Protein AF-A0A8B7P317-F1 (afdb_monomer_lite)

Structure (mmCIF, N/CA/C/O backbone):
data_AF-A0A8B7P317-F1
#
_entry.id   AF-A0A8B7P317-F1
#
loop_
_atom_site.group_PDB
_atom_site.id
_atom_site.type_symbol
_atom_site.label_atom_id
_atom_site.label_alt_id
_atom_site.label_comp_id
_atom_site.label_asym_id
_atom_site.label_entity_id
_atom_site.label_seq_id
_atom_site.pdbx_PDB_ins_code
_atom_site.Cartn_x
_atom_site.Cartn_y
_atom_site.Cartn_z
_atom_site.occupancy
_atom_site.B_iso_or_equiv
_atom_site.auth_seq_id
_atom_site.auth_comp_id
_atom_site.auth_asym_id
_atom_site.auth_atom_id
_atom_site.pdbx_PDB_model_num
ATOM 1 N N . MET A 1 1 ? 1.969 -11.060 16.846 1.00 71.38 1 MET A N 1
ATOM 2 C CA . MET A 1 1 ? 0.753 -10.680 16.097 1.00 71.38 1 MET A CA 1
ATOM 3 C C . MET A 1 1 ? 0.681 -9.164 16.066 1.00 71.38 1 MET A C 1
ATOM 5 O O . MET A 1 1 ? 0.657 -8.564 17.137 1.00 71.38 1 MET A O 1
ATOM 9 N N . VAL A 1 2 ? 0.717 -8.552 14.884 1.00 83.19 2 VAL A N 1
ATOM 10 C CA . VAL A 1 2 ? 0.526 -7.101 14.739 1.00 83.19 2 VAL A CA 1
ATOM 11 C C . VAL A 1 2 ? -0.939 -6.782 15.064 1.00 83.19 2 VAL A C 1
ATOM 13 O O . VAL A 1 2 ? -1.824 -7.487 14.592 1.00 83.19 2 VAL A O 1
ATOM 16 N N . ARG A 1 3 ? -1.197 -5.788 15.927 1.00 88.12 3 ARG A N 1
ATOM 17 C CA . ARG A 1 3 ? -2.555 -5.414 16.391 1.00 88.12 3 ARG A CA 1
ATOM 18 C C . ARG A 1 3 ? -3.038 -4.056 15.872 1.00 88.12 3 ARG A C 1
ATOM 20 O O . ARG A 1 3 ? -3.975 -3.486 16.418 1.00 88.12 3 ARG A O 1
ATOM 27 N N . CYS A 1 4 ? -2.382 -3.522 14.851 1.00 92.38 4 CYS A N 1
ATOM 28 C CA . CYS A 1 4 ? -2.776 -2.287 14.187 1.00 92.38 4 CYS A CA 1
ATOM 29 C C . CYS A 1 4 ? -3.234 -2.576 12.759 1.00 92.38 4 CYS A C 1
ATOM 31 O O . CYS A 1 4 ? -2.941 -3.639 12.210 1.00 92.38 4 CYS A O 1
ATOM 33 N N . ASN A 1 5 ? -3.934 -1.610 12.167 1.00 95.19 5 ASN A N 1
ATOM 34 C CA . ASN A 1 5 ? -4.228 -1.653 10.745 1.00 95.19 5 ASN A CA 1
ATOM 35 C C . ASN A 1 5 ? -2.941 -1.424 9.944 1.00 95.19 5 ASN A C 1
ATOM 37 O O . ASN A 1 5 ? -2.123 -0.572 10.301 1.00 95.19 5 ASN A O 1
ATOM 41 N N . VAL A 1 6 ? -2.765 -2.193 8.872 1.00 96.75 6 VAL A N 1
ATOM 42 C CA . VAL A 1 6 ? -1.549 -2.213 8.054 1.00 96.75 6 VAL A CA 1
ATOM 43 C C . VAL A 1 6 ? -1.900 -1.874 6.612 1.00 96.75 6 VAL A C 1
ATOM 45 O O . VAL A 1 6 ? -2.787 -2.480 6.016 1.00 96.75 6 VAL A O 1
ATOM 48 N N . LEU A 1 7 ? -1.162 -0.925 6.042 1.00 96.81 7 LEU A N 1
ATOM 49 C CA . LEU A 1 7 ? -1.144 -0.655 4.610 1.00 96.81 7 LEU A CA 1
ATOM 50 C C . LEU A 1 7 ? 0.185 -1.167 4.045 1.00 96.81 7 LEU A C 1
ATOM 52 O O . LEU A 1 7 ? 1.232 -0.569 4.280 1.00 96.81 7 LEU A O 1
ATOM 56 N N . ASN A 1 8 ? 0.145 -2.291 3.336 1.00 96.25 8 ASN A N 1
ATOM 57 C CA . ASN A 1 8 ? 1.313 -2.948 2.758 1.00 96.25 8 ASN A CA 1
ATOM 58 C C . ASN A 1 8 ? 1.395 -2.618 1.258 1.00 96.25 8 ASN A C 1
ATOM 60 O O . ASN A 1 8 ? 0.532 -3.018 0.478 1.00 96.25 8 ASN A O 1
ATOM 64 N N . ILE A 1 9 ? 2.409 -1.853 0.854 1.00 96.62 9 ILE A N 1
ATOM 65 C CA . ILE A 1 9 ? 2.546 -1.331 -0.512 1.00 96.62 9 ILE A CA 1
ATOM 66 C C . ILE A 1 9 ? 3.818 -1.887 -1.138 1.00 96.62 9 ILE A C 1
ATOM 68 O O . ILE A 1 9 ? 4.878 -1.861 -0.518 1.00 96.62 9 ILE A O 1
ATOM 72 N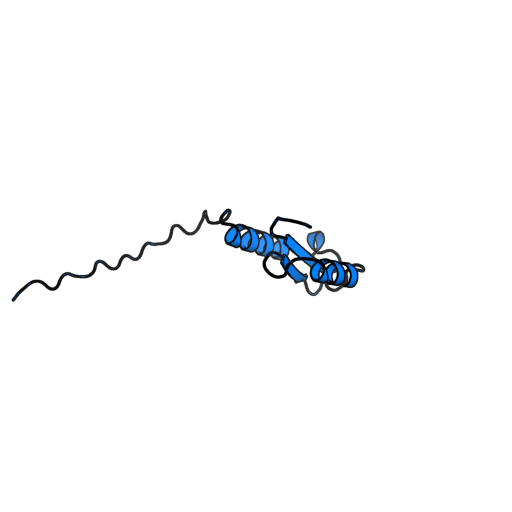 N . THR A 1 10 ? 3.728 -2.309 -2.396 1.00 97.25 10 THR A N 1
ATOM 73 C CA . THR A 1 10 ? 4.893 -2.652 -3.218 1.00 97.25 10 THR A CA 1
ATOM 74 C C . THR A 1 10 ? 4.777 -2.056 -4.623 1.00 97.25 10 THR A C 1
ATOM 76 O O . THR A 1 10 ? 3.695 -1.629 -5.038 1.00 97.25 10 THR A O 1
ATOM 79 N N . SER A 1 11 ? 5.885 -2.003 -5.361 1.00 96.94 11 SER A N 1
ATOM 80 C CA . SER A 1 11 ? 5.893 -1.661 -6.788 1.00 96.94 11 SER A CA 1
ATOM 81 C C . SER A 1 11 ? 5.885 -2.917 -7.655 1.00 96.94 11 SER A C 1
ATOM 83 O O . SER A 1 11 ? 6.234 -4.006 -7.205 1.00 96.94 11 SER A O 1
ATOM 85 N N . ASN A 1 12 ? 5.504 -2.778 -8.922 1.00 95.62 12 ASN A N 1
ATOM 86 C CA . ASN A 1 12 ? 5.457 -3.898 -9.857 1.00 95.62 12 ASN A CA 1
ATOM 87 C C . ASN A 1 12 ? 6.838 -4.467 -10.210 1.00 95.62 12 ASN A C 1
ATOM 89 O O . ASN A 1 12 ? 6.930 -5.660 -10.480 1.00 95.62 12 ASN A O 1
ATOM 93 N N . TYR A 1 13 ? 7.888 -3.639 -10.182 1.00 96.19 13 TYR A N 1
ATOM 94 C CA . TYR A 1 13 ? 9.263 -4.052 -10.482 1.00 96.19 13 TYR A CA 1
ATOM 95 C C . TYR A 1 13 ? 10.151 -4.162 -9.227 1.00 96.19 13 TYR A C 1
ATOM 97 O O . TYR A 1 13 ? 11.372 -4.246 -9.349 1.00 96.19 13 TYR A O 1
ATOM 105 N N . SER A 1 14 ? 9.571 -4.154 -8.017 1.00 95.19 14 SER A N 1
ATOM 106 C CA . SER A 1 14 ? 10.341 -4.369 -6.785 1.00 95.19 14 SER A CA 1
ATOM 107 C C . SER A 1 14 ? 10.852 -5.813 -6.711 1.00 95.19 14 SER A C 1
ATOM 109 O O . SER A 1 14 ? 10.080 -6.742 -6.956 1.00 95.19 14 SER A O 1
ATOM 111 N N . PRO A 1 15 ? 12.099 -6.046 -6.268 1.00 95.19 15 PRO A N 1
ATOM 112 C CA . PRO A 1 15 ? 12.572 -7.397 -5.964 1.00 95.19 15 PRO A CA 1
ATOM 113 C C . PRO A 1 15 ? 11.836 -8.037 -4.772 1.00 95.19 15 PRO A C 1
ATOM 115 O O . PRO A 1 15 ? 11.937 -9.241 -4.574 1.00 95.19 15 PRO A O 1
ATOM 118 N N . HIS A 1 16 ? 11.087 -7.253 -3.988 1.00 95.81 16 HIS A N 1
ATOM 119 C CA . HIS A 1 16 ? 10.429 -7.693 -2.755 1.00 95.81 16 HIS A CA 1
ATOM 120 C C . HIS A 1 16 ? 8.927 -7.959 -2.916 1.00 95.81 16 HIS A C 1
ATOM 122 O O . HIS A 1 16 ? 8.213 -8.062 -1.919 1.00 9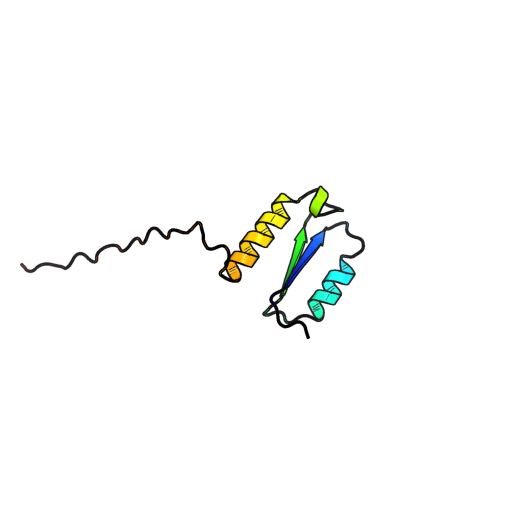5.81 16 HIS A O 1
ATOM 128 N N . VAL A 1 17 ? 8.399 -8.048 -4.143 1.00 96.31 17 VAL A N 1
ATOM 129 C CA . VAL A 1 17 ?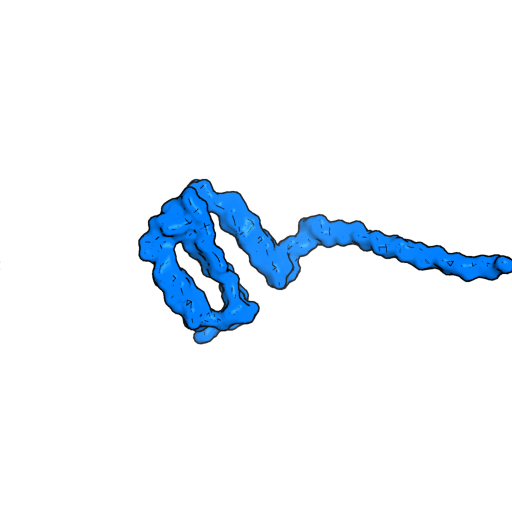 6.963 -8.315 -4.359 1.00 96.31 17 VAL A CA 1
ATOM 130 C C . VAL A 1 17 ? 6.527 -9.586 -3.627 1.00 96.31 17 VAL A C 1
ATOM 132 O O . VAL A 1 17 ? 5.589 -9.523 -2.831 1.00 96.31 17 VAL A O 1
ATOM 135 N N . ASP A 1 18 ? 7.244 -10.694 -3.814 1.00 97.19 18 ASP A N 1
ATOM 136 C CA . ASP A 1 18 ? 6.905 -11.981 -3.196 1.00 97.19 18 ASP A CA 1
ATOM 137 C C . ASP A 1 18 ? 7.009 -11.936 -1.665 1.00 97.19 18 ASP A C 1
ATOM 139 O O . ASP A 1 18 ? 6.145 -12.473 -0.966 1.00 97.19 18 ASP A O 1
ATOM 143 N N . ASP A 1 19 ? 7.992 -11.204 -1.131 1.00 97.31 19 ASP A N 1
ATOM 144 C CA . ASP A 1 19 ? 8.133 -10.977 0.310 1.00 97.31 19 ASP A CA 1
ATOM 145 C C . ASP A 1 19 ? 6.906 -10.245 0.875 1.00 97.31 19 ASP A C 1
ATOM 147 O O . ASP A 1 19 ? 6.373 -10.621 1.923 1.00 97.31 19 ASP A O 1
ATOM 151 N N . THR A 1 20 ? 6.403 -9.222 0.169 1.00 96.44 20 THR A N 1
ATOM 152 C CA . THR A 1 20 ? 5.206 -8.488 0.610 1.00 96.44 20 THR A CA 1
ATOM 153 C C . THR A 1 20 ? 3.933 -9.330 0.540 1.00 96.44 20 THR A C 1
ATOM 155 O O . THR A 1 20 ? 3.056 -9.160 1.390 1.00 96.44 20 THR A O 1
ATOM 158 N N . VAL A 1 21 ? 3.837 -10.268 -0.408 1.00 96.62 21 VAL A N 1
ATOM 159 C CA . VAL A 1 21 ? 2.724 -11.227 -0.498 1.00 96.62 21 VAL A CA 1
ATOM 160 C C . VAL A 1 21 ? 2.787 -12.226 0.656 1.00 96.62 21 VAL A C 1
ATOM 162 O O . VAL A 1 21 ? 1.779 -12.456 1.328 1.00 96.62 21 VAL A O 1
ATOM 165 N N . ALA A 1 22 ? 3.972 -12.771 0.946 1.00 96.50 22 ALA A N 1
ATOM 166 C CA . ALA A 1 22 ? 4.184 -13.668 2.078 1.00 96.50 22 ALA A CA 1
ATOM 167 C C . ALA A 1 22 ? 3.905 -12.977 3.424 1.00 96.50 22 ALA A C 1
ATOM 169 O O . ALA A 1 22 ? 3.334 -13.593 4.328 1.00 96.50 22 ALA A O 1
ATOM 170 N N . LEU A 1 23 ? 4.258 -11.693 3.555 1.00 95.00 23 LEU A N 1
ATOM 171 C CA . LEU A 1 23 ? 3.894 -10.867 4.706 1.00 95.00 23 LEU A CA 1
ATOM 172 C C . LEU A 1 23 ? 2.372 -10.723 4.817 1.00 95.00 23 LEU A C 1
ATOM 174 O O . LEU A 1 23 ? 1.818 -10.979 5.883 1.00 95.00 23 LEU A O 1
ATOM 178 N N . ASN A 1 24 ? 1.693 -10.371 3.721 1.00 95.19 24 ASN A N 1
ATOM 179 C CA . ASN A 1 24 ? 0.239 -10.215 3.701 1.00 95.19 24 ASN A CA 1
ATOM 180 C C . ASN A 1 24 ? -0.491 -11.513 4.087 1.00 95.19 24 ASN A C 1
ATOM 182 O O . ASN A 1 24 ? -1.457 -11.466 4.839 1.00 95.19 24 ASN A O 1
ATOM 186 N N . ALA A 1 25 ? 0.012 -12.673 3.655 1.00 94.88 25 ALA A N 1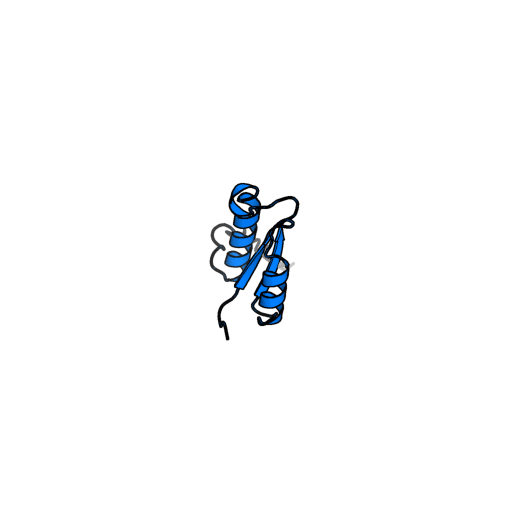
ATOM 187 C CA . ALA A 1 25 ? -0.547 -13.983 4.001 1.00 94.88 25 ALA A CA 1
ATOM 188 C C . ALA A 1 25 ? -0.449 -14.334 5.499 1.00 94.88 25 ALA A C 1
ATOM 190 O O . ALA A 1 25 ? -1.150 -15.226 5.973 1.00 94.88 25 ALA A O 1
ATOM 191 N N . ARG A 1 26 ? 0.431 -13.659 6.250 1.00 94.81 26 ARG A N 1
ATOM 192 C CA . ARG A 1 26 ? 0.611 -13.845 7.701 1.00 94.81 26 ARG A CA 1
ATOM 193 C C . ARG A 1 26 ? -0.130 -12.796 8.537 1.00 94.81 26 ARG A C 1
ATOM 195 O O . ARG A 1 26 ? -0.123 -12.900 9.764 1.00 94.81 26 ARG A O 1
ATOM 202 N N . LEU A 1 27 ? -0.709 -11.778 7.902 1.00 94.62 27 LEU A N 1
ATOM 203 C CA . LEU A 1 27 ? -1.486 -10.728 8.558 1.00 94.62 27 LEU A CA 1
ATOM 204 C C . LEU A 1 27 ? -2.976 -11.086 8.567 1.00 94.62 27 LEU A C 1
ATOM 206 O O . LEU A 1 27 ? -3.440 -11.904 7.777 1.00 94.62 27 LEU A O 1
ATOM 210 N N . ASP A 1 28 ? -3.726 -10.479 9.487 1.00 93.94 28 ASP A N 1
ATOM 211 C CA . ASP A 1 28 ? -5.177 -10.644 9.532 1.00 93.94 28 ASP 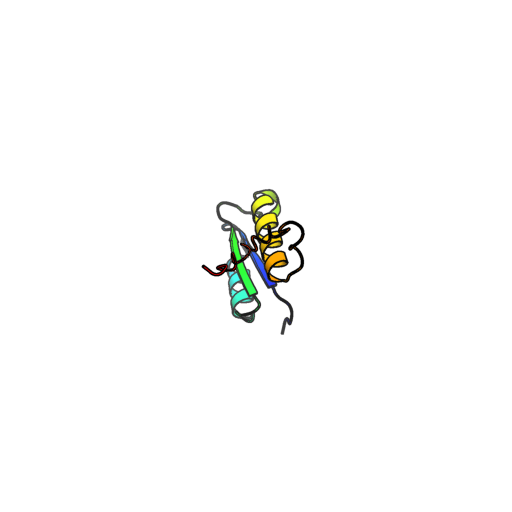A CA 1
ATOM 212 C C . ASP A 1 28 ? -5.814 -9.874 8.354 1.00 93.94 28 ASP A C 1
ATOM 214 O O . ASP A 1 28 ? -5.595 -8.662 8.224 1.00 93.94 28 ASP A O 1
ATOM 218 N N . PRO A 1 29 ? -6.590 -10.544 7.481 1.00 92.69 29 PRO A N 1
ATOM 219 C CA . PRO A 1 29 ? -7.216 -9.904 6.327 1.00 92.69 29 PRO A CA 1
ATOM 220 C C . PRO A 1 29 ? -8.218 -8.804 6.708 1.00 92.69 29 PRO A C 1
ATOM 222 O O . PRO A 1 29 ? -8.517 -7.955 5.873 1.00 92.69 29 PRO A O 1
ATOM 225 N N . ALA A 1 30 ? -8.729 -8.780 7.945 1.00 91.88 30 ALA A N 1
ATOM 226 C CA . ALA A 1 30 ? -9.627 -7.724 8.408 1.00 91.88 30 ALA A CA 1
ATOM 227 C C . ALA A 1 30 ? -8.900 -6.403 8.726 1.00 91.88 30 ALA A C 1
ATOM 229 O O . ALA A 1 30 ? -9.532 -5.347 8.713 1.00 91.88 30 ALA A O 1
ATOM 230 N N . CYS A 1 31 ? -7.593 -6.443 9.013 1.00 91.50 31 CYS A N 1
ATOM 231 C CA . CYS A 1 31 ? -6.810 -5.265 9.406 1.00 91.50 31 CYS A CA 1
ATOM 232 C C . CYS A 1 31 ? -5.717 -4.878 8.398 1.00 91.50 31 CYS A C 1
ATOM 234 O O . CYS A 1 31 ? -5.092 -3.825 8.538 1.00 91.50 31 CYS A O 1
ATOM 236 N N . CYS A 1 32 ? -5.475 -5.699 7.375 1.00 94.56 32 CYS A N 1
ATOM 237 C CA . CYS A 1 32 ? -4.423 -5.474 6.393 1.00 94.56 32 CYS A CA 1
ATOM 238 C C . CYS A 1 32 ? -4.989 -5.189 5.000 1.00 94.56 32 CYS A C 1
ATOM 240 O O . CYS A 1 32 ? -5.837 -5.914 4.488 1.00 94.56 32 CYS A O 1
ATOM 242 N N . SER A 1 33 ? -4.473 -4.144 4.358 1.00 94.88 33 SER A N 1
ATOM 243 C CA . SER A 1 33 ? -4.691 -3.856 2.941 1.00 94.88 33 SER A CA 1
ATOM 244 C C . SER A 1 33 ? -3.366 -3.943 2.195 1.00 94.88 33 SER A C 1
ATOM 246 O O . SER A 1 33 ? -2.415 -3.242 2.542 1.00 94.88 33 SER A O 1
ATOM 248 N N . TRP A 1 34 ? -3.310 -4.781 1.160 1.00 96.31 34 TRP A N 1
ATOM 249 C CA . TRP A 1 34 ? -2.148 -4.909 0.283 1.00 96.31 34 TRP A CA 1
ATOM 250 C C . TRP A 1 34 ? -2.437 -4.326 -1.095 1.00 96.31 34 TRP A C 1
ATOM 252 O O . TRP A 1 34 ? -3.485 -4.606 -1.677 1.00 96.31 34 TRP A O 1
ATOM 262 N N . MET A 1 35 ? -1.506 -3.537 -1.630 1.00 95.94 35 MET A N 1
ATOM 263 C CA . MET A 1 35 ? -1.617 -3.014 -2.990 1.00 95.94 35 MET A CA 1
ATOM 264 C C . MET A 1 35 ? -0.277 -2.995 -3.725 1.00 95.94 35 MET A C 1
ATOM 266 O O . MET A 1 35 ? 0.779 -2.738 -3.142 1.00 95.94 35 MET A O 1
ATOM 270 N N . LYS A 1 36 ? -0.346 -3.211 -5.042 1.00 96.25 36 LYS A N 1
ATOM 271 C CA . LYS A 1 36 ? 0.802 -3.191 -5.951 1.00 96.25 36 LYS A CA 1
ATOM 272 C C . LYS A 1 36 ? 0.672 -2.056 -6.960 1.00 96.25 36 LYS A C 1
ATOM 274 O O . LYS A 1 36 ? -0.222 -2.070 -7.809 1.00 96.25 36 LYS A O 1
ATOM 279 N N . ILE A 1 37 ? 1.591 -1.101 -6.899 1.00 96.62 37 ILE A N 1
ATOM 280 C CA . ILE A 1 37 ? 1.624 0.042 -7.809 1.00 96.62 37 ILE A CA 1
ATOM 281 C C . ILE A 1 37 ? 2.279 -0.378 -9.127 1.00 96.62 37 ILE A C 1
ATOM 283 O O . ILE A 1 37 ? 3.374 -0.936 -9.141 1.00 96.62 37 ILE A O 1
ATOM 287 N N . GLN A 1 38 ? 1.569 -0.146 -10.231 1.00 95.69 38 GLN A N 1
ATOM 288 C CA . GLN A 1 38 ? 2.024 -0.496 -11.577 1.00 95.69 38 GLN A CA 1
ATOM 289 C C . GLN A 1 38 ? 3.050 0.502 -12.114 1.00 95.69 38 GLN A C 1
ATOM 291 O O . GLN A 1 38 ? 3.058 1.661 -11.699 1.00 95.69 38 GLN A O 1
ATOM 296 N N . ASP A 1 39 ? 3.865 0.040 -13.064 1.00 94.56 39 ASP A N 1
ATOM 297 C CA . ASP A 1 39 ? 4.811 0.859 -13.831 1.00 94.56 39 ASP A CA 1
ATOM 298 C C . ASP A 1 39 ? 5.795 1.660 -12.970 1.00 94.56 39 ASP A C 1
ATOM 300 O O . ASP A 1 39 ? 6.047 2.833 -13.236 1.00 94.56 39 ASP A O 1
ATOM 304 N N . CYS A 1 40 ? 6.322 1.044 -11.908 1.00 95.44 40 CYS A N 1
ATOM 305 C CA . CYS A 1 40 ? 7.421 1.622 -11.142 1.00 95.44 40 CYS A CA 1
ATOM 306 C C . CYS A 1 40 ? 8.336 0.569 -10.513 1.00 95.44 40 CYS A C 1
ATOM 308 O O . CYS A 1 40 ? 7.922 -0.573 -10.282 1.00 95.44 40 CYS A O 1
ATOM 310 N N . GLY A 1 41 ? 9.586 0.958 -10.250 1.00 94.12 41 GLY A N 1
ATOM 311 C CA . GLY A 1 41 ? 10.546 0.200 -9.448 1.00 94.12 41 GLY A CA 1
ATOM 312 C C . GLY A 1 41 ? 10.600 0.717 -8.015 1.00 94.12 41 GLY A C 1
ATOM 313 O O . GLY A 1 41 ? 10.400 -0.049 -7.071 1.00 94.12 41 GLY A O 1
ATOM 314 N N . LEU A 1 42 ? 10.766 2.027 -7.840 1.00 94.25 42 LEU A N 1
ATOM 315 C CA . LEU A 1 42 ? 10.794 2.693 -6.538 1.00 94.25 42 LEU A CA 1
ATOM 316 C C . LEU A 1 42 ? 9.542 3.547 -6.364 1.00 94.25 42 LEU A C 1
ATOM 318 O O . LEU A 1 42 ? 9.419 4.647 -6.897 1.00 94.25 42 LEU A O 1
ATOM 322 N N . VAL A 1 43 ? 8.600 3.034 -5.572 1.00 94.44 43 VAL A N 1
ATOM 323 C CA . VAL A 1 43 ? 7.287 3.656 -5.374 1.00 94.44 43 VAL A CA 1
ATOM 324 C C . VAL A 1 43 ? 7.387 5.130 -4.947 1.00 94.44 43 VAL A C 1
ATOM 326 O O . VAL A 1 43 ? 6.654 5.970 -5.466 1.00 94.44 43 VAL A O 1
ATOM 329 N N . LEU A 1 44 ? 8.260 5.438 -3.983 1.00 94.31 44 LEU A N 1
ATOM 330 C CA . LEU A 1 44 ? 8.359 6.779 -3.398 1.00 94.31 44 LEU A CA 1
ATOM 331 C C . LEU A 1 44 ? 9.028 7.793 -4.330 1.00 94.31 44 LEU A C 1
ATOM 333 O O . LEU A 1 44 ? 8.742 8.981 -4.221 1.00 94.31 44 LEU A O 1
ATOM 337 N N . GLU A 1 45 ? 9.889 7.335 -5.236 1.00 94.88 45 GLU A N 1
ATOM 338 C CA . GLU A 1 45 ? 10.592 8.206 -6.182 1.00 94.88 45 GLU A CA 1
ATOM 339 C C . GLU A 1 45 ? 9.749 8.455 -7.431 1.00 94.88 45 GLU A C 1
ATOM 341 O O . GLU A 1 45 ? 9.614 9.588 -7.885 1.00 94.88 45 GLU A O 1
ATOM 346 N N . GLU A 1 46 ? 9.137 7.401 -7.965 1.00 96.38 46 GLU A N 1
ATOM 347 C CA . GLU A 1 46 ? 8.464 7.459 -9.260 1.00 96.38 46 GLU A CA 1
ATOM 348 C C . GLU A 1 46 ? 6.977 7.806 -9.138 1.00 96.38 46 GLU A C 1
ATOM 350 O O . GLU A 1 46 ? 6.417 8.478 -10.004 1.00 96.38 46 GLU A O 1
ATOM 355 N N . GLN A 1 47 ? 6.303 7.346 -8.078 1.00 96.06 47 GLN A N 1
ATOM 356 C CA . GLN A 1 47 ? 4.855 7.519 -7.912 1.00 96.06 47 GLN A CA 1
ATOM 357 C C . GLN A 1 47 ? 4.438 7.945 -6.491 1.00 96.06 47 GLN A C 1
ATOM 359 O O . GLN A 1 47 ? 3.494 7.372 -5.928 1.00 96.06 47 GLN A O 1
ATOM 364 N N . PRO A 1 48 ? 5.046 9.001 -5.910 1.00 95.81 48 PRO A N 1
ATOM 365 C CA . PRO A 1 48 ? 4.695 9.466 -4.568 1.00 95.81 48 PRO A CA 1
ATOM 366 C C . PRO A 1 48 ? 3.220 9.876 -4.458 1.00 95.81 48 PRO A C 1
ATOM 368 O O . PRO A 1 48 ? 2.588 9.632 -3.434 1.00 95.81 48 PRO A O 1
ATOM 371 N N . GLY A 1 49 ? 2.625 10.427 -5.524 1.00 96.19 49 GLY A N 1
ATOM 372 C CA . GLY A 1 49 ? 1.217 10.839 -5.536 1.00 96.19 49 GLY A CA 1
ATOM 373 C C . GLY A 1 49 ? 0.239 9.698 -5.229 1.00 96.19 49 GLY A C 1
ATOM 374 O O . GLY A 1 49 ? -0.672 9.876 -4.422 1.00 96.19 49 GLY A O 1
ATOM 375 N N . LYS A 1 50 ? 0.471 8.501 -5.790 1.00 95.44 50 LYS A N 1
ATOM 376 C CA . LYS A 1 50 ? -0.391 7.330 -5.544 1.00 95.44 50 LYS A CA 1
ATOM 377 C C . LYS A 1 50 ? -0.245 6.802 -4.117 1.00 95.44 50 LYS A C 1
ATOM 379 O O . LYS A 1 50 ? -1.227 6.367 -3.521 1.00 95.44 50 LYS A O 1
ATOM 384 N N . VAL A 1 51 ? 0.958 6.884 -3.541 1.00 95.69 51 VAL A N 1
ATOM 385 C CA . VAL A 1 51 ? 1.179 6.553 -2.122 1.00 95.69 51 VAL A CA 1
ATOM 386 C C . VAL A 1 51 ? 0.449 7.528 -1.219 1.00 95.69 51 VAL A C 1
ATOM 388 O O . VAL A 1 51 ? -0.206 7.101 -0.274 1.00 95.69 51 VAL A O 1
ATOM 391 N N . MET A 1 52 ? 0.539 8.826 -1.511 1.00 94.94 52 MET A N 1
ATOM 392 C CA . MET A 1 52 ? -0.124 9.856 -0.717 1.00 94.94 52 MET A CA 1
ATOM 393 C C . MET A 1 52 ? -1.641 9.690 -0.733 1.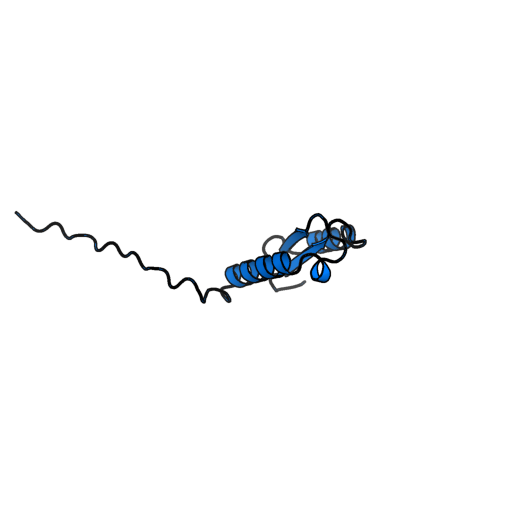00 94.94 52 MET A C 1
ATOM 395 O O . MET A 1 52 ? -2.280 9.813 0.311 1.00 94.94 52 MET A O 1
ATOM 399 N N . GLU A 1 53 ? -2.221 9.367 -1.887 1.00 94.81 53 GLU A N 1
ATOM 400 C CA . GLU A 1 53 ? -3.649 9.081 -1.997 1.00 94.81 53 GLU A CA 1
ATOM 401 C C . GLU A 1 53 ? -4.041 7.821 -1.214 1.00 94.81 53 GLU A C 1
ATOM 403 O O . GLU A 1 53 ? -4.970 7.870 -0.405 1.00 94.81 53 GLU A O 1
ATOM 408 N N . ALA A 1 54 ? -3.297 6.723 -1.370 1.00 95.25 54 ALA A N 1
ATOM 409 C CA . ALA A 1 54 ? -3.539 5.494 -0.618 1.00 95.25 54 ALA A CA 1
ATOM 410 C C . ALA A 1 54 ? -3.423 5.708 0.898 1.00 95.25 54 ALA A C 1
ATOM 412 O O . ALA A 1 54 ? -4.279 5.253 1.655 1.00 95.25 54 ALA A O 1
ATOM 413 N N . LEU A 1 55 ? -2.417 6.463 1.346 1.00 95.06 55 LEU A N 1
ATOM 414 C CA . LEU A 1 55 ? -2.243 6.839 2.747 1.00 95.06 55 LEU A CA 1
ATOM 415 C C . LEU A 1 55 ? -3.413 7.694 3.246 1.00 95.06 55 LEU A C 1
ATOM 417 O O . LEU A 1 55 ? -3.941 7.444 4.329 1.00 95.06 55 LEU A O 1
ATOM 421 N N . ARG A 1 56 ? -3.858 8.681 2.459 1.00 94.06 56 ARG A N 1
ATOM 422 C CA . ARG A 1 56 ? -5.008 9.528 2.804 1.00 94.06 56 ARG A CA 1
ATOM 423 C C . ARG A 1 56 ? -6.276 8.693 2.977 1.00 94.06 56 ARG A C 1
ATOM 425 O O . ARG A 1 56 ? -6.987 8.874 3.962 1.00 94.06 56 ARG A O 1
ATOM 432 N N . LEU A 1 57 ? -6.545 7.778 2.045 1.00 94.19 57 LEU A N 1
ATOM 433 C CA . LEU A 1 57 ? -7.701 6.879 2.090 1.00 94.19 57 LEU A CA 1
ATOM 434 C C . LEU A 1 57 ? -7.614 5.904 3.266 1.00 94.19 57 LEU A C 1
ATOM 436 O O . LEU A 1 57 ? -8.602 5.695 3.968 1.00 94.19 57 LEU A O 1
ATOM 440 N N . PHE A 1 58 ? -6.426 5.369 3.538 1.00 95.19 58 PHE A N 1
ATOM 441 C CA . PHE A 1 58 ? -6.182 4.522 4.698 1.00 95.19 58 PHE A CA 1
ATOM 442 C C . PHE A 1 58 ? -6.497 5.263 6.003 1.00 95.19 58 PHE A C 1
ATOM 444 O O . PHE A 1 58 ? -7.298 4.786 6.805 1.00 95.19 58 PHE A O 1
ATOM 451 N N . LEU A 1 59 ? -5.968 6.478 6.178 1.00 94.06 59 LEU A N 1
ATOM 452 C CA . LEU A 1 59 ? -6.248 7.328 7.340 1.00 94.06 59 LEU A CA 1
ATOM 453 C C . LEU A 1 59 ? -7.720 7.752 7.431 1.00 94.06 59 LEU A C 1
ATOM 455 O O . LEU A 1 59 ? -8.241 7.918 8.534 1.00 94.06 59 LEU A O 1
ATOM 459 N N . GLN A 1 60 ? -8.404 7.924 6.298 1.00 93.06 60 GLN A N 1
ATOM 460 C CA . GLN A 1 60 ? -9.845 8.167 6.267 1.00 93.06 60 GLN A CA 1
ATOM 461 C C . GLN A 1 60 ? -10.616 6.951 6.799 1.00 93.06 60 GLN A C 1
ATOM 463 O O . GLN A 1 60 ? -11.525 7.128 7.608 1.00 93.06 60 GLN A O 1
ATOM 468 N N . GLY A 1 61 ? -10.221 5.732 6.417 1.00 91.19 61 GLY A N 1
ATOM 469 C CA . GLY A 1 61 ? -10.777 4.488 6.960 1.00 91.19 61 GLY A CA 1
ATOM 470 C C . GLY A 1 61 ? -10.536 4.314 8.464 1.00 91.19 61 GLY A C 1
ATOM 471 O O . GLY A 1 61 ? -11.355 3.708 9.145 1.00 91.19 61 GLY A O 1
ATOM 472 N N . GLN A 1 62 ? -9.461 4.905 8.998 1.00 92.06 62 GLN A N 1
ATOM 473 C CA . GLN A 1 62 ? -9.167 4.946 10.438 1.00 92.06 62 GLN A CA 1
ATOM 474 C C . GLN A 1 62 ? -9.895 6.070 11.198 1.00 92.06 62 GLN A C 1
ATOM 476 O O . GLN A 1 62 ? -9.826 6.127 12.423 1.00 92.06 62 GLN A O 1
ATOM 481 N N . GLY A 1 63 ? -10.561 6.991 10.494 1.00 91.19 63 GLY A N 1
ATOM 482 C CA . GLY A 1 63 ? -11.247 8.139 11.095 1.00 91.19 63 GLY A CA 1
ATOM 483 C C . GLY A 1 63 ? -10.381 9.384 11.336 1.00 91.19 63 GLY A C 1
ATOM 484 O O . GLY A 1 63 ? -10.890 10.365 11.870 1.00 91.19 63 GLY A O 1
ATOM 485 N N . TYR A 1 64 ? -9.110 9.404 10.913 1.00 88.25 64 TYR A N 1
ATOM 486 C CA . TYR A 1 64 ? -8.215 10.556 11.112 1.00 88.25 64 TYR A CA 1
ATOM 487 C C . TYR A 1 64 ? -8.366 11.636 10.029 1.00 88.25 64 TYR A C 1
ATOM 489 O O . TYR A 1 64 ? -8.418 12.826 10.329 1.00 88.25 64 TYR A O 1
ATOM 497 N N . ALA A 1 65 ? -8.461 11.246 8.754 1.00 75.62 65 ALA A N 1
ATOM 498 C CA . ALA A 1 65 ? -8.443 12.179 7.618 1.00 75.62 65 ALA A CA 1
ATOM 499 C C . ALA A 1 65 ? -9.848 12.659 7.183 1.00 75.62 65 ALA A C 1
ATOM 501 O O . ALA A 1 65 ? -10.143 12.762 5.993 1.00 75.62 65 ALA A O 1
ATOM 502 N N . VAL A 1 66 ? -10.731 12.963 8.144 1.00 63.81 66 VAL A N 1
ATOM 503 C CA . VAL A 1 66 ? -12.119 13.432 7.902 1.00 63.81 66 VAL A CA 1
ATOM 504 C C . VAL A 1 66 ? -12.214 14.971 7.792 1.00 63.81 66 VAL A C 1
ATOM 506 O O . VAL A 1 66 ? -13.293 15.531 7.610 1.00 63.81 66 VAL A O 1
ATOM 509 N N . ALA A 1 67 ? -11.088 15.691 7.818 1.00 60.66 67 ALA A N 1
ATOM 510 C CA . ALA A 1 67 ? -11.019 17.160 7.822 1.00 60.66 67 ALA A CA 1
ATOM 511 C C . ALA A 1 67 ? -11.232 17.826 6.439 1.00 60.66 67 ALA A C 1
ATOM 513 O O . ALA A 1 67 ? -10.472 18.691 6.017 1.00 60.66 67 ALA A O 1
ATOM 514 N N . GLY A 1 68 ? -12.274 17.418 5.717 1.00 53.47 68 GLY A N 1
ATOM 515 C CA . GLY A 1 68 ? -12.672 18.032 4.441 1.00 53.47 68 GLY A CA 1
ATOM 516 C C . GLY A 1 68 ? -14.103 17.702 4.025 1.00 53.47 68 GLY A C 1
ATOM 517 O O . GLY A 1 68 ? -14.726 18.455 3.284 1.00 53.47 68 GLY A O 1
ATOM 518 N N . ALA A 1 69 ? -14.678 16.635 4.585 1.00 51.41 69 ALA A N 1
ATOM 519 C CA . ALA A 1 69 ? -16.115 16.442 4.598 1.00 51.41 69 ALA A CA 1
ATOM 520 C C . ALA A 1 69 ? -16.706 17.235 5.771 1.00 51.41 69 ALA A C 1
ATOM 522 O O . ALA A 1 69 ? -17.263 16.665 6.710 1.00 51.41 69 ALA A O 1
ATOM 523 N N . ALA A 1 70 ? -16.671 18.569 5.675 1.00 51.50 70 ALA A N 1
ATOM 524 C CA . ALA A 1 70 ? -17.870 19.304 6.042 1.00 51.50 70 ALA A CA 1
ATOM 525 C C . ALA A 1 70 ? -18.968 18.697 5.167 1.00 51.50 70 ALA A C 1
ATOM 527 O O . ALA A 1 70 ? -19.143 19.051 4.002 1.00 51.50 70 ALA A O 1
ATOM 528 N N . ARG A 1 71 ? -19.616 17.653 5.690 1.00 53.56 71 ARG A N 1
ATOM 529 C CA . ARG A 1 71 ? -20.820 17.105 5.102 1.00 53.56 71 ARG A CA 1
ATOM 530 C C . ARG A 1 71 ? -21.717 18.325 4.992 1.00 53.56 71 ARG A C 1
ATOM 532 O O . ARG A 1 71 ? -22.107 18.884 6.015 1.00 53.56 71 ARG A O 1
ATOM 539 N N . ARG A 1 72 ? -22.003 18.771 3.767 1.00 51.16 72 ARG A N 1
ATOM 540 C CA . ARG A 1 72 ? -23.256 19.465 3.494 1.00 51.16 72 ARG A CA 1
ATOM 541 C C . ARG A 1 72 ? -24.298 18.518 4.067 1.00 51.16 72 ARG A C 1
ATOM 543 O O . ARG A 1 72 ? -24.605 17.494 3.465 1.00 51.16 72 ARG A O 1
ATOM 550 N N . ALA A 1 73 ? -24.716 18.781 5.297 1.00 52.41 73 ALA A N 1
ATOM 551 C CA . ALA A 1 73 ? -25.877 18.163 5.872 1.00 52.41 73 ALA A CA 1
ATOM 552 C C . ALA A 1 73 ? -27.017 18.692 5.012 1.00 52.41 73 ALA A C 1
ATOM 554 O O . ALA A 1 73 ? -27.585 19.741 5.289 1.00 52.41 73 ALA A O 1
ATOM 555 N N . SER A 1 74 ? -27.305 18.013 3.905 1.00 53.09 74 SER A N 1
ATOM 556 C CA . SER A 1 74 ? -28.601 18.122 3.267 1.00 53.09 74 SER A CA 1
ATOM 557 C C . SER A 1 74 ? -29.576 17.381 4.175 1.00 53.09 74 SER A C 1
ATOM 559 O O . SER A 1 74 ? -30.049 16.292 3.856 1.00 53.09 74 SER A O 1
ATOM 561 N N . CYS A 1 75 ? -29.839 17.952 5.353 1.00 40.19 75 CYS A N 1
ATOM 562 C CA . CYS A 1 75 ? -31.161 17.837 5.919 1.00 40.19 75 CYS A CA 1
ATOM 563 C C . CYS A 1 75 ? -32.071 18.511 4.892 1.00 40.19 75 CYS A C 1
ATOM 565 O O . CYS A 1 75 ? -32.102 19.729 4.755 1.00 40.19 75 CYS A O 1
ATOM 567 N N . VAL A 1 76 ? -32.750 17.707 4.081 1.00 49.31 76 VAL A N 1
ATOM 568 C CA . VAL A 1 76 ? -33.992 18.178 3.485 1.00 49.31 76 VAL A CA 1
ATOM 569 C C . VAL A 1 76 ? -34.914 18.366 4.691 1.00 49.31 76 VAL A C 1
ATOM 571 O O . VAL A 1 76 ? -35.172 17.373 5.379 1.00 49.31 76 VAL A O 1
ATOM 574 N N . PRO A 1 77 ? -35.339 19.590 5.054 1.00 48.50 77 PRO A N 1
ATOM 575 C CA . PRO A 1 77 ? -36.403 19.716 6.031 1.00 48.50 77 PRO A CA 1
ATOM 576 C C . PRO A 1 77 ? -37.601 18.971 5.448 1.00 48.50 77 PRO A C 1
ATOM 578 O O . PRO A 1 77 ? -38.061 19.287 4.352 1.00 48.50 77 PRO A O 1
ATOM 581 N N . SER A 1 78 ? -38.053 17.935 6.155 1.00 49.81 78 SER A N 1
ATOM 582 C CA . SER A 1 78 ? -39.355 17.330 5.909 1.00 49.81 78 SER A CA 1
ATOM 583 C C . SER A 1 78 ? -40.366 18.465 5.995 1.00 49.81 78 SER A C 1
ATOM 585 O O . SER A 1 78 ? -40.594 19.017 7.073 1.00 49.81 78 SER A O 1
ATOM 587 N N . SER A 1 79 ? -40.882 18.899 4.846 1.00 48.06 79 SER A N 1
ATOM 588 C CA . SER A 1 79 ? -41.974 19.853 4.790 1.00 48.06 79 SER A CA 1
ATOM 589 C C . SER A 1 79 ? -43.168 19.175 5.443 1.00 48.06 79 SER A C 1
ATOM 591 O O . SER A 1 79 ? -43.798 18.298 4.850 1.00 48.06 79 SER A O 1
ATOM 593 N N . ALA A 1 80 ? -43.421 19.549 6.694 1.00 51.31 80 ALA A N 1
ATOM 594 C CA . ALA A 1 80 ? -44.640 19.243 7.407 1.00 51.31 80 ALA A CA 1
ATOM 595 C C . ALA A 1 80 ? -45.833 19.583 6.503 1.00 51.31 80 ALA A C 1
ATOM 597 O O . ALA A 1 80 ? -46.024 20.740 6.123 1.00 51.31 80 ALA A O 1
ATOM 598 N N . GLY A 1 81 ? -46.595 18.556 6.122 1.00 46.84 81 GLY A N 1
ATOM 599 C CA . GLY A 1 81 ? -47.908 18.716 5.517 1.00 46.84 81 GLY A CA 1
ATOM 600 C C . GLY A 1 81 ? -48.809 19.420 6.521 1.00 46.84 81 GLY A C 1
ATOM 601 O O . GLY A 1 81 ? -49.226 18.822 7.507 1.00 46.84 81 GLY A O 1
ATOM 602 N N . SER A 1 82 ? -49.023 20.711 6.286 1.00 54.03 82 SER A N 1
ATOM 603 C CA . SER A 1 82 ? -50.004 21.540 6.973 1.00 54.03 82 SER A CA 1
ATOM 604 C C . SER A 1 82 ? -51.396 21.186 6.466 1.00 54.03 82 SER A C 1
ATOM 606 O O . SER A 1 82 ? -51.626 21.195 5.258 1.00 54.03 82 SER A O 1
ATOM 608 N N . ASP A 1 83 ? -52.296 20.940 7.414 1.00 45.03 83 ASP A N 1
ATOM 609 C CA . ASP A 1 83 ? -53.752 20.989 7.299 1.00 45.03 83 ASP A CA 1
ATOM 610 C C . ASP A 1 83 ? -54.271 21.943 6.212 1.00 45.03 83 ASP A C 1
ATOM 612 O O . ASP A 1 83 ? -53.962 23.144 6.246 1.00 45.03 83 ASP A O 1
ATOM 616 N N . ARG A 1 84 ? -55.108 21.405 5.314 1.00 42.12 84 ARG A N 1
ATOM 617 C CA . ARG A 1 84 ? -56.441 21.905 4.922 1.00 42.12 84 ARG A CA 1
ATOM 618 C C . ARG A 1 84 ? -57.112 20.971 3.919 1.00 42.12 84 ARG A C 1
ATOM 620 O O . ARG A 1 84 ? -56.428 20.547 2.964 1.00 42.12 84 ARG A O 1
#

Foldseek 3Di:
DDPAAEEQEEEPQEPCPVVSVVVVVPDDPVRYDYDYHYDDHDCCPPPVVVVVVVVLVVCVVVVNNCVPPPPPPPPVPPPPPDDD

InterPro domains:
  IPR004142 NDRG [PF03096] (2-64)
  IPR004142 NDRG [PTHR11034] (2-70)
  IPR029058 Alpha/Beta hydrolase fold [G3DSA:3.40.50.1820] (1-66)

Radius of gyration: 20.44 Å; chains: 1; bounding box: 69×36×30 Å

Secondary structure (DSSP, 8-state):
---S-EEEEEETT-TTHHHHHHHHHTS-TTTEEEEEESS-SSHHHH-HHHHHHHHHHHHHHTTS--TT----------------

Organism: Hyalella azteca (NCBI:txid294128)

Sequence (84 aa):
MVRCNVLNITSNYSPHVDDTVALNARLDPACCSWMKIQDCGLVLEEQPGKVMEALRLFLQGQGYAVAGAARRASCVPSSAGSDR

pLDDT: mean 84.25, std 18.63, range [40.19, 97.31]